Protein AF-A0A9P5SWB8-F1 (afdb_monomer_lite)

Structure (mmCIF, N/CA/C/O backbone):
data_AF-A0A9P5SWB8-F1
#
_entry.id   AF-A0A9P5SWB8-F1
#
loop_
_atom_site.group_PDB
_atom_site.id
_atom_site.type_symbol
_atom_site.label_atom_id
_atom_site.label_alt_id
_atom_site.label_comp_id
_atom_site.label_asym_id
_atom_site.label_entity_id
_atom_site.label_seq_id
_atom_site.pdbx_PDB_ins_code
_atom_site.Cartn_x
_atom_site.Cartn_y
_atom_site.Cartn_z
_atom_site.occupancy
_atom_site.B_iso_or_equiv
_atom_site.auth_seq_id
_atom_site.auth_comp_id
_atom_site.auth_asym_id
_atom_site.auth_atom_id
_atom_site.pdbx_PDB_model_num
ATOM 1 N N . MET A 1 1 ? -9.440 1.885 25.516 1.00 50.56 1 MET A N 1
ATOM 2 C CA . MET A 1 1 ? -10.413 1.951 24.401 1.00 50.56 1 MET A CA 1
ATOM 3 C C . MET A 1 1 ? -10.564 0.610 23.685 1.00 50.56 1 MET A C 1
ATOM 5 O O . MET A 1 1 ? -11.692 0.167 23.550 1.00 50.56 1 MET A O 1
ATOM 9 N N . PHE A 1 2 ? -9.474 -0.097 23.354 1.00 47.31 2 PHE A N 1
ATOM 10 C CA . PHE A 1 2 ? -9.516 -1.414 22.688 1.00 47.31 2 PHE A CA 1
ATOM 11 C C . PHE A 1 2 ? -10.270 -2.541 23.435 1.00 47.31 2 PHE A C 1
ATOM 13 O O . PHE A 1 2 ? -10.909 -3.360 22.788 1.00 47.31 2 PHE A O 1
ATOM 20 N N . ALA A 1 3 ? -10.266 -2.578 24.776 1.00 5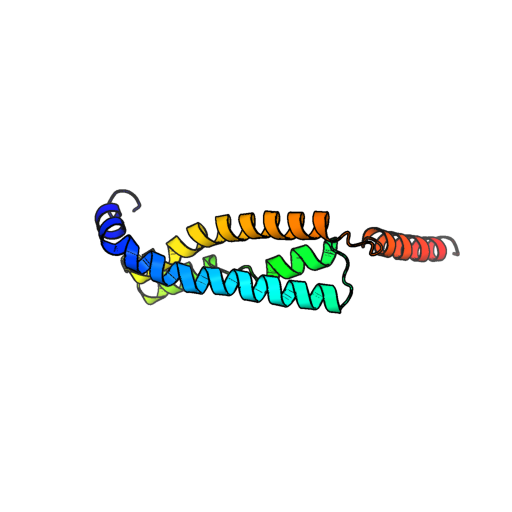5.22 3 ALA A N 1
ATOM 21 C CA . ALA A 1 3 ? -10.909 -3.663 25.541 1.00 55.22 3 ALA A CA 1
ATOM 22 C C . ALA A 1 3 ? -12.407 -3.449 25.866 1.00 55.22 3 ALA A C 1
ATOM 24 O O . ALA A 1 3 ? -13.113 -4.411 26.137 1.00 55.22 3 ALA A O 1
ATOM 25 N N . LEU A 1 4 ? -12.905 -2.205 25.842 1.00 53.75 4 LEU A N 1
ATOM 26 C CA . LEU A 1 4 ? -14.266 -1.855 26.295 1.00 53.75 4 LEU A CA 1
ATOM 27 C C . LEU A 1 4 ? -15.285 -1.693 25.151 1.00 53.75 4 LEU A C 1
ATOM 29 O O . LEU A 1 4 ? -16.463 -1.493 25.421 1.00 53.75 4 LEU A O 1
ATOM 33 N N . GLN A 1 5 ? -14.849 -1.773 23.888 1.00 50.81 5 GLN A N 1
ATOM 34 C CA . GLN A 1 5 ? -15.710 -1.592 22.706 1.00 50.81 5 GLN A CA 1
ATOM 35 C C . GLN A 1 5 ? -15.645 -2.759 21.706 1.00 50.81 5 GLN A C 1
ATOM 37 O O . GLN A 1 5 ? -16.379 -2.754 20.726 1.00 50.81 5 GLN A O 1
ATOM 42 N N . GLY A 1 6 ? -14.837 -3.798 21.965 1.00 53.47 6 GLY A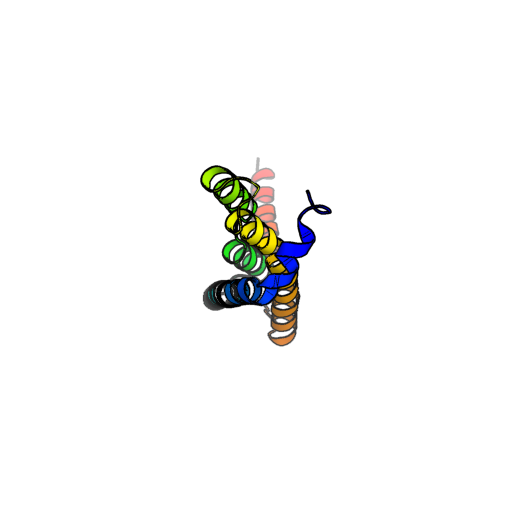 N 1
ATOM 43 C CA . GLY A 1 6 ? -14.657 -4.938 21.054 1.00 53.47 6 GLY A CA 1
ATOM 44 C C . GLY A 1 6 ? -15.935 -5.726 20.732 1.00 53.47 6 GLY A C 1
ATOM 45 O O . GLY A 1 6 ? -16.013 -6.339 19.675 1.00 53.47 6 GLY A O 1
ATOM 46 N N . HIS A 1 7 ? -16.957 -5.674 21.593 1.00 52.19 7 HIS A N 1
ATOM 47 C CA . HIS A 1 7 ? -18.195 -6.437 21.401 1.00 52.19 7 HIS A CA 1
ATOM 48 C C . HIS A 1 7 ? -19.128 -5.847 20.322 1.00 52.19 7 HIS A C 1
ATOM 50 O O . HIS A 1 7 ? -19.870 -6.599 19.700 1.00 52.19 7 HIS A O 1
ATOM 56 N N . GLU A 1 8 ? -19.062 -4.537 20.030 1.00 52.19 8 GLU A N 1
ATOM 57 C CA . GLU A 1 8 ? -19.824 -3.948 18.909 1.00 52.19 8 GLU A CA 1
ATOM 58 C C . GLU A 1 8 ? -19.082 -4.037 17.565 1.00 52.19 8 GLU A C 1
ATOM 60 O O . GLU A 1 8 ? -19.724 -4.132 16.523 1.00 52.19 8 GLU A O 1
ATOM 65 N N . ILE A 1 9 ? -17.743 -4.092 17.574 1.00 50.94 9 ILE A N 1
ATOM 66 C CA . ILE A 1 9 ? -16.909 -4.242 16.362 1.00 50.94 9 ILE A CA 1
ATOM 67 C C . ILE A 1 9 ? -17.155 -5.601 15.688 1.00 50.94 9 ILE A C 1
ATOM 69 O O . ILE A 1 9 ? -17.154 -5.716 14.464 1.00 50.94 9 ILE A O 1
ATOM 73 N N . VAL A 1 10 ? -17.378 -6.642 16.494 1.00 52.25 10 VAL A N 1
ATOM 74 C CA . VAL A 1 10 ? -17.536 -8.023 16.013 1.00 52.25 10 VAL A CA 1
ATOM 75 C C . VAL A 1 10 ? -18.919 -8.272 15.396 1.00 52.25 10 VAL A C 1
ATOM 77 O O . VAL A 1 10 ? -19.032 -9.099 14.495 1.00 52.25 10 VAL A O 1
ATOM 80 N N . ASN A 1 11 ? -19.95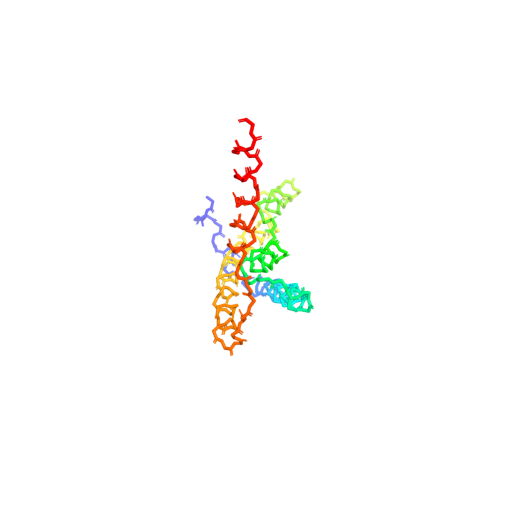5 -7.532 15.803 1.00 52.34 11 ASN A N 1
ATOM 81 C CA . ASN A 1 11 ? -21.326 -7.766 15.334 1.00 52.34 11 ASN A CA 1
ATOM 82 C C . ASN A 1 11 ? -21.608 -7.262 13.905 1.00 52.34 11 ASN A C 1
ATOM 84 O O . ASN A 1 11 ? -22.615 -7.661 13.328 1.00 52.34 11 ASN A O 1
ATOM 88 N N . ASP A 1 12 ? -20.733 -6.440 13.312 1.00 57.00 12 ASP A N 1
ATOM 89 C CA . ASP A 1 12 ? -20.962 -5.824 11.991 1.00 57.00 12 ASP A CA 1
ATOM 90 C C . ASP A 1 12 ? -19.727 -5.893 11.062 1.00 57.00 12 ASP A C 1
ATOM 92 O O . ASP A 1 12 ? -19.510 -5.049 10.189 1.00 57.00 12 ASP A O 1
ATOM 96 N N . ILE A 1 13 ? -18.904 -6.941 11.212 1.00 57.28 13 ILE A N 1
ATOM 97 C CA . ILE A 1 13 ? -17.717 -7.194 10.368 1.00 57.28 13 ILE A CA 1
ATOM 98 C C . ILE A 1 13 ? -18.064 -7.270 8.870 1.00 57.28 13 ILE A C 1
ATOM 100 O O . ILE A 1 13 ? -17.242 -6.942 8.013 1.00 57.28 13 ILE A O 1
ATOM 104 N N . GLY A 1 14 ? -19.305 -7.649 8.546 1.00 60.19 14 GLY A N 1
ATOM 105 C CA . GLY A 1 14 ? -19.812 -7.693 7.176 1.00 60.19 14 GLY A CA 1
ATOM 106 C C . GLY A 1 14 ? -19.877 -6.317 6.506 1.00 60.19 14 GLY A C 1
ATOM 107 O O . GLY A 1 14 ? -19.543 -6.202 5.326 1.00 60.19 14 GLY A O 1
ATOM 108 N N . ASN A 1 15 ? -20.234 -5.261 7.245 1.00 60.38 15 ASN A N 1
ATOM 109 C CA . ASN A 1 15 ? -20.268 -3.900 6.703 1.00 60.38 15 ASN A CA 1
ATOM 110 C C . ASN A 1 15 ? -18.861 -3.346 6.468 1.00 60.38 15 ASN A C 1
ATOM 112 O O . ASN A 1 15 ? -18.618 -2.707 5.448 1.00 60.38 15 ASN A O 1
ATOM 116 N N . VAL A 1 16 ? -17.923 -3.670 7.357 1.00 65.00 16 VAL A N 1
ATOM 117 C CA . VAL A 1 16 ? -16.502 -3.326 7.211 1.00 65.00 16 VAL A CA 1
ATOM 118 C C . VAL A 1 16 ? -15.887 -4.004 5.983 1.00 65.00 16 VAL A C 1
ATOM 120 O O . VAL A 1 16 ? -15.176 -3.367 5.206 1.00 65.00 16 VAL A O 1
ATOM 123 N N . LEU A 1 17 ? -16.188 -5.288 5.759 1.00 67.94 17 LEU A N 1
ATOM 124 C CA . LEU A 1 17 ? -15.735 -5.990 4.556 1.00 67.94 17 LEU A CA 1
ATOM 125 C C . LEU A 1 17 ? -16.301 -5.350 3.282 1.00 67.94 17 LEU A C 1
ATOM 127 O O . LEU A 1 17 ? -15.617 -5.274 2.263 1.00 67.94 17 LEU A O 1
ATOM 131 N N . ARG A 1 18 ? -17.542 -4.858 3.335 1.00 76.06 18 ARG A N 1
ATOM 132 C CA . ARG A 1 18 ? -18.193 -4.207 2.194 1.00 76.06 18 ARG A CA 1
ATOM 133 C C . ARG A 1 18 ? -17.522 -2.887 1.805 1.00 76.06 18 ARG A C 1
ATOM 135 O O . ARG A 1 18 ? -17.508 -2.572 0.618 1.00 76.06 18 ARG A O 1
ATOM 142 N N . THR A 1 19 ? -16.936 -2.152 2.751 1.00 70.75 19 THR A N 1
ATOM 143 C CA . THR A 1 19 ? -16.077 -0.981 2.483 1.00 70.75 19 THR A CA 1
ATOM 144 C C . THR A 1 19 ? -14.649 -1.361 2.089 1.00 70.75 19 THR A C 1
ATOM 146 O O . THR A 1 19 ? -14.014 -0.623 1.338 1.00 70.75 19 THR A O 1
ATOM 149 N N . ALA A 1 20 ? -14.149 -2.523 2.517 1.00 76.38 20 ALA A N 1
ATOM 150 C CA . ALA A 1 20 ? -12.831 -3.024 2.123 1.00 76.38 20 ALA A CA 1
ATOM 151 C C . ALA A 1 20 ? -12.747 -3.364 0.626 1.00 76.38 20 ALA A C 1
ATOM 153 O O . ALA A 1 20 ? -11.745 -3.072 -0.021 1.00 76.38 20 ALA A O 1
ATOM 154 N N . VAL A 1 21 ? -13.803 -3.951 0.056 1.00 83.56 21 VAL A N 1
ATOM 155 C CA . VAL A 1 21 ? -13.850 -4.341 -1.366 1.00 83.56 21 VAL A CA 1
ATOM 156 C C . VAL A 1 21 ? -13.559 -3.172 -2.324 1.00 83.56 21 VAL A C 1
ATOM 158 O O . VAL A 1 21 ? -12.638 -3.303 -3.133 1.00 83.56 21 VAL A O 1
ATOM 161 N N . PRO A 1 22 ? -14.269 -2.026 -2.267 1.00 85.12 22 PRO A N 1
ATOM 162 C CA . PRO A 1 22 ? -13.977 -0.901 -3.153 1.00 85.12 22 PRO A CA 1
ATOM 163 C C . PRO A 1 22 ? -12.579 -0.317 -2.920 1.00 85.12 22 PRO A C 1
ATOM 165 O O . PRO A 1 22 ? -11.935 0.093 -3.882 1.00 85.12 22 PRO A O 1
ATOM 168 N N . LEU A 1 23 ? -12.074 -0.344 -1.682 1.00 84.12 23 LEU A N 1
ATOM 169 C CA . LEU A 1 23 ? -10.717 0.098 -1.360 1.00 84.12 23 LEU A CA 1
ATOM 170 C C . LEU A 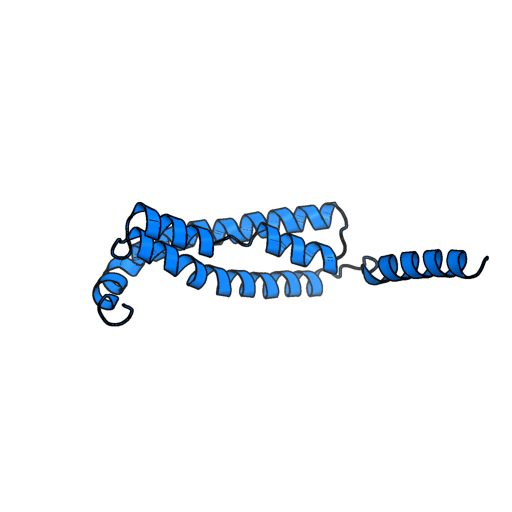1 23 ? -9.656 -0.790 -2.036 1.00 84.12 23 LEU A C 1
ATOM 172 O O . LEU A 1 23 ? -8.722 -0.289 -2.654 1.00 84.12 23 LEU A O 1
ATOM 176 N N . ILE A 1 24 ? -9.821 -2.112 -1.970 1.00 86.06 24 ILE A N 1
ATOM 177 C CA . ILE A 1 24 ? -8.929 -3.088 -2.615 1.00 86.06 24 ILE A CA 1
ATOM 178 C C . ILE A 1 24 ? -8.922 -2.893 -4.133 1.00 86.06 24 ILE A C 1
ATOM 180 O O . ILE A 1 24 ? -7.858 -2.865 -4.751 1.00 86.06 24 ILE A O 1
ATOM 184 N N . ILE A 1 25 ? -10.104 -2.725 -4.734 1.00 89.69 25 ILE A N 1
ATOM 185 C CA . ILE A 1 25 ? -10.232 -2.461 -6.171 1.00 89.69 25 ILE A CA 1
ATOM 186 C C . 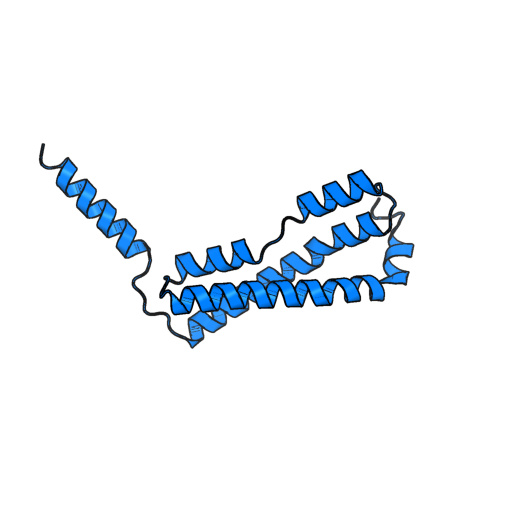ILE A 1 25 ? -9.515 -1.159 -6.531 1.00 89.69 25 ILE A C 1
ATOM 188 O O . ILE A 1 25 ? -8.758 -1.139 -7.498 1.00 89.69 25 ILE A O 1
ATOM 192 N N . TYR A 1 26 ? -9.699 -0.101 -5.739 1.00 89.31 26 TYR A N 1
ATOM 193 C CA . TYR A 1 26 ? -9.007 1.172 -5.929 1.00 89.31 26 TYR A CA 1
ATOM 194 C C . TYR A 1 26 ? -7.480 1.000 -5.923 1.00 89.31 26 TYR A C 1
ATOM 196 O O . TYR A 1 26 ? -6.827 1.426 -6.876 1.00 89.31 26 TYR A O 1
ATOM 204 N N . PHE A 1 27 ? -6.919 0.311 -4.920 1.00 88.62 27 PHE A N 1
ATOM 205 C CA . PHE A 1 27 ? -5.476 0.047 -4.843 1.00 88.62 27 PHE A CA 1
ATOM 206 C C . PHE A 1 27 ? -4.956 -0.664 -6.094 1.00 88.62 27 PHE A C 1
ATOM 208 O O . PHE A 1 27 ? -3.947 -0.253 -6.661 1.00 88.62 27 PHE A O 1
ATOM 215 N N . ILE A 1 28 ? -5.656 -1.705 -6.552 1.00 90.69 28 ILE A N 1
ATOM 216 C CA . ILE A 1 28 ? -5.249 -2.476 -7.733 1.00 90.69 28 ILE A CA 1
ATOM 217 C C . ILE A 1 28 ? -5.344 -1.620 -8.999 1.00 90.69 28 ILE A C 1
ATOM 219 O O . ILE A 1 28 ? -4.411 -1.611 -9.797 1.00 90.69 28 ILE A O 1
ATOM 223 N N . VAL A 1 29 ? -6.446 -0.892 -9.188 1.00 93.88 29 VAL A N 1
ATOM 224 C CA . VAL A 1 29 ? -6.682 -0.085 -10.395 1.00 93.88 29 VAL A CA 1
ATOM 225 C C . VAL A 1 29 ? -5.663 1.043 -10.512 1.00 93.88 29 VAL A C 1
ATOM 227 O O . VAL A 1 29 ? -5.072 1.205 -11.578 1.00 93.88 29 VAL A O 1
ATOM 230 N N . ILE A 1 30 ? -5.420 1.792 -9.434 1.00 93.19 30 ILE A N 1
ATOM 231 C CA . ILE A 1 30 ? -4.446 2.889 -9.448 1.00 93.19 30 ILE A CA 1
ATOM 232 C C . ILE A 1 30 ? -3.033 2.349 -9.642 1.00 93.19 30 ILE A C 1
ATOM 234 O O . ILE A 1 30 ? -2.305 2.841 -10.502 1.00 93.19 30 ILE A O 1
ATOM 238 N N . PHE A 1 31 ? -2.657 1.300 -8.908 1.00 93.00 31 PHE A N 1
ATOM 239 C CA . PHE A 1 31 ? -1.321 0.726 -9.020 1.00 93.00 31 PHE A CA 1
ATOM 240 C C . PHE A 1 31 ? -1.050 0.172 -10.416 1.00 93.00 31 PHE A C 1
ATOM 242 O O . PHE A 1 31 ? -0.022 0.481 -11.006 1.00 93.00 31 PHE A O 1
ATOM 249 N N . VAL A 1 32 ? -1.974 -0.617 -10.971 1.00 91.00 32 VAL A N 1
ATOM 250 C CA . VAL A 1 32 ? -1.826 -1.168 -12.323 1.00 91.00 32 VAL A CA 1
ATOM 251 C C . VAL A 1 32 ? -1.886 -0.055 -13.368 1.00 91.00 32 VAL A C 1
ATOM 253 O O . VAL A 1 32 ? -1.115 -0.097 -14.319 1.00 91.00 32 VAL A O 1
ATOM 256 N N . GLY A 1 33 ? -2.737 0.957 -13.192 1.00 93.19 33 GLY A N 1
ATOM 257 C CA . GLY A 1 33 ? -2.827 2.100 -14.103 1.00 93.19 33 GLY A CA 1
ATOM 258 C C . GLY A 1 33 ? -1.517 2.881 -14.193 1.00 93.19 33 GLY A C 1
ATOM 259 O O . GLY A 1 33 ? -1.011 3.111 -15.292 1.00 93.19 33 GLY A O 1
ATOM 260 N N . VAL A 1 34 ? -0.928 3.226 -13.045 1.00 92.12 34 VAL A N 1
ATOM 261 C CA . VAL A 1 34 ? 0.374 3.909 -12.987 1.00 92.12 34 VAL A CA 1
ATOM 262 C C . VAL A 1 34 ? 1.491 2.991 -13.463 1.00 92.12 34 VAL A C 1
ATOM 264 O O . VAL A 1 34 ? 2.342 3.435 -14.227 1.00 92.12 34 VAL A O 1
ATOM 267 N N . LEU A 1 35 ? 1.457 1.703 -13.110 1.00 89.44 35 LEU A N 1
ATOM 268 C CA . LEU A 1 35 ? 2.439 0.735 -13.588 1.00 89.44 35 LEU A CA 1
ATOM 269 C C . LEU A 1 35 ? 2.434 0.674 -15.113 1.00 89.44 35 LEU A C 1
ATOM 271 O O . LEU A 1 35 ? 3.485 0.884 -15.707 1.00 89.44 35 LEU A O 1
ATOM 275 N N . VAL A 1 36 ? 1.268 0.466 -15.739 1.00 89.56 36 VAL A N 1
ATOM 276 C CA . VAL A 1 36 ? 1.077 0.451 -17.202 1.00 89.56 36 VAL A CA 1
ATOM 277 C C . VAL A 1 36 ? 1.583 1.745 -17.833 1.00 89.56 36 VAL A C 1
ATOM 279 O O . VAL A 1 36 ? 2.283 1.691 -18.845 1.00 89.56 36 VAL A O 1
ATOM 282 N N . TRP A 1 37 ? 1.291 2.893 -17.220 1.00 91.25 37 TRP A N 1
ATOM 283 C CA . TRP A 1 37 ? 1.797 4.184 -17.677 1.00 91.25 37 TRP A CA 1
ATOM 284 C C . TRP A 1 37 ? 3.330 4.255 -17.630 1.00 91.25 37 TRP A C 1
ATOM 286 O O . TRP A 1 37 ? 3.960 4.646 -18.611 1.00 91.25 37 TRP A O 1
ATOM 296 N N . CYS A 1 38 ? 3.949 3.810 -16.536 1.00 88.31 38 CYS A N 1
ATOM 297 C CA . CYS A 1 38 ? 5.402 3.737 -16.400 1.00 88.31 38 CYS A CA 1
ATOM 298 C C . CYS A 1 38 ? 6.038 2.760 -17.403 1.00 88.31 38 CYS A C 1
ATOM 300 O O . CYS A 1 38 ? 7.107 3.069 -17.935 1.00 88.31 38 CYS A O 1
ATOM 302 N N . ILE A 1 39 ? 5.388 1.624 -17.713 1.00 83.69 39 ILE A N 1
ATOM 303 C CA . ILE A 1 39 ? 5.848 0.706 -18.775 1.00 83.69 39 ILE A CA 1
ATOM 304 C C . ILE A 1 39 ? 5.808 1.413 -20.129 1.00 83.69 39 ILE A C 1
ATOM 306 O O . ILE A 1 39 ? 6.790 1.386 -20.870 1.00 83.69 39 ILE A O 1
ATOM 310 N N . ALA A 1 40 ? 4.684 2.061 -20.449 1.00 86.38 40 ALA A N 1
ATOM 311 C CA . ALA A 1 40 ? 4.493 2.761 -21.715 1.00 86.38 40 ALA A CA 1
ATOM 312 C C . ALA A 1 40 ? 5.510 3.899 -21.894 1.00 86.38 40 ALA A C 1
ATOM 314 O O . ALA A 1 40 ? 6.042 4.090 -22.987 1.00 86.38 40 ALA A O 1
ATOM 315 N N . ALA A 1 41 ? 5.835 4.598 -20.806 1.00 86.62 41 ALA A N 1
ATOM 316 C CA . ALA A 1 41 ? 6.848 5.646 -20.758 1.00 86.62 41 ALA A CA 1
ATOM 317 C C . ALA A 1 41 ? 8.297 5.122 -20.676 1.00 86.62 41 ALA A C 1
ATOM 319 O O . ALA A 1 41 ? 9.222 5.931 -20.664 1.00 86.62 41 ALA A O 1
ATOM 320 N N . LYS A 1 42 ? 8.518 3.797 -20.632 1.00 83.19 42 LYS A N 1
ATOM 321 C CA . LYS A 1 42 ? 9.844 3.158 -20.499 1.00 83.19 42 LYS A CA 1
ATOM 322 C C . LYS A 1 42 ? 10.652 3.695 -19.309 1.00 83.19 42 LYS A C 1
ATOM 324 O O . LYS A 1 42 ? 11.854 3.922 -19.417 1.00 83.19 42 LYS A O 1
ATOM 329 N N . ILE A 1 43 ? 9.991 3.899 -18.173 1.00 82.12 43 ILE A N 1
ATOM 330 C CA . ILE A 1 43 ? 10.649 4.312 -16.929 1.00 82.12 43 ILE A CA 1
ATOM 331 C C . ILE A 1 43 ? 11.339 3.081 -16.307 1.00 82.12 43 ILE A C 1
ATOM 333 O O . ILE A 1 43 ? 10.733 2.001 -16.288 1.00 82.12 43 ILE A O 1
ATOM 337 N N . PRO A 1 44 ? 12.587 3.200 -15.808 1.00 82.12 44 PRO A N 1
ATOM 338 C CA . PRO A 1 44 ? 13.277 2.098 -15.141 1.00 82.12 44 PRO A CA 1
ATOM 339 C C . PRO A 1 44 ? 12.535 1.658 -13.875 1.00 82.12 44 PRO A C 1
ATOM 341 O O . PRO A 1 44 ? 11.877 2.456 -13.202 1.00 82.12 44 PRO A O 1
ATOM 344 N N . TYR A 1 45 ? 12.660 0.374 -13.539 1.00 82.06 45 TYR A N 1
ATOM 345 C CA . TYR A 1 45 ? 11.940 -0.254 -12.427 1.00 82.06 45 TYR A CA 1
ATOM 346 C C . TYR A 1 45 ? 12.165 0.461 -11.086 1.00 82.06 45 TYR A C 1
ATOM 348 O O . TYR A 1 45 ? 11.217 0.625 -10.313 1.00 82.06 45 TYR A O 1
ATOM 356 N N . ASP A 1 46 ? 13.388 0.932 -10.838 1.00 83.12 46 ASP A N 1
ATOM 357 C CA . ASP A 1 46 ? 13.785 1.574 -9.578 1.00 83.12 46 ASP A CA 1
ATOM 358 C C . ASP A 1 46 ? 13.047 2.901 -9.345 1.00 83.12 46 ASP A C 1
ATOM 360 O O . ASP A 1 46 ? 12.804 3.283 -8.204 1.00 83.12 46 ASP A O 1
ATOM 364 N N . ILE A 1 47 ? 12.629 3.570 -10.427 1.00 84.50 47 ILE A N 1
ATOM 365 C CA . ILE A 1 47 ? 11.840 4.806 -10.379 1.00 84.50 47 ILE A CA 1
ATOM 366 C C . ILE A 1 47 ? 10.343 4.488 -10.477 1.00 84.50 47 ILE A C 1
ATOM 368 O O . ILE A 1 47 ? 9.535 5.061 -9.751 1.00 84.50 47 ILE A O 1
ATOM 372 N N . ALA A 1 48 ? 9.948 3.547 -11.337 1.00 88.31 48 ALA A N 1
ATOM 373 C CA . ALA A 1 48 ? 8.544 3.194 -11.544 1.00 88.31 48 ALA A CA 1
ATOM 374 C C . ALA A 1 48 ? 7.894 2.593 -10.284 1.00 88.31 48 ALA A C 1
ATOM 376 O O . ALA A 1 48 ? 6.762 2.935 -9.944 1.00 88.31 48 ALA A O 1
ATOM 377 N N . THR A 1 49 ? 8.614 1.731 -9.563 1.00 88.94 49 THR A N 1
ATOM 378 C CA . THR A 1 49 ? 8.119 1.042 -8.361 1.00 88.94 49 THR A CA 1
ATOM 379 C C . THR A 1 49 ? 7.668 2.010 -7.259 1.00 88.94 49 THR A C 1
ATOM 381 O O . THR A 1 49 ? 6.494 1.958 -6.881 1.00 88.94 49 THR A O 1
ATOM 384 N N . PRO A 1 50 ? 8.520 2.926 -6.750 1.00 90.44 50 PRO A N 1
ATOM 385 C CA . PRO A 1 50 ? 8.104 3.884 -5.725 1.00 90.44 50 PRO A CA 1
ATOM 386 C C . PRO A 1 50 ? 7.014 4.844 -6.215 1.00 90.44 50 PRO A C 1
ATOM 388 O O . PRO A 1 50 ? 6.171 5.244 -5.414 1.00 90.44 50 PRO A O 1
ATOM 391 N N . GLN A 1 51 ? 6.962 5.169 -7.513 1.00 90.88 51 GLN A N 1
ATOM 392 C CA . GLN A 1 51 ? 5.879 5.984 -8.080 1.00 90.88 51 GLN A CA 1
ATOM 393 C C . GLN A 1 51 ? 4.527 5.262 -8.026 1.00 90.88 51 GLN A C 1
ATOM 395 O O . GLN A 1 51 ? 3.538 5.844 -7.582 1.00 90.88 51 GLN A O 1
ATOM 400 N N . CYS A 1 52 ? 4.487 3.975 -8.382 1.00 91.06 52 CYS A N 1
ATOM 401 C CA . CYS A 1 52 ? 3.271 3.165 -8.280 1.00 91.06 52 CYS A CA 1
ATOM 402 C C . CYS A 1 52 ? 2.778 3.068 -6.828 1.00 91.06 52 CYS A C 1
ATOM 404 O O . CYS A 1 52 ? 1.581 3.196 -6.575 1.00 91.06 52 CYS A O 1
ATOM 406 N N . PHE A 1 53 ? 3.690 2.888 -5.866 1.00 90.81 53 PHE A N 1
ATOM 407 C CA . PHE A 1 53 ? 3.339 2.850 -4.443 1.00 90.81 53 PHE A CA 1
ATOM 408 C C . PHE A 1 53 ? 2.872 4.197 -3.902 1.00 90.81 53 PHE A C 1
ATOM 410 O O . PHE A 1 53 ? 1.914 4.235 -3.136 1.00 90.81 53 PHE A O 1
ATOM 417 N N . THR A 1 54 ? 3.503 5.290 -4.327 1.00 91.12 54 THR A N 1
ATOM 418 C CA . THR A 1 54 ? 3.107 6.645 -3.923 1.00 91.12 54 THR A CA 1
ATOM 419 C C . THR A 1 54 ? 1.706 6.975 -4.424 1.00 91.12 54 THR A C 1
ATOM 421 O O . THR A 1 54 ? 0.897 7.498 -3.670 1.00 91.12 54 THR A O 1
ATOM 424 N N . ALA A 1 55 ? 1.398 6.635 -5.677 1.00 89.50 55 ALA A N 1
ATOM 425 C CA . ALA A 1 55 ? 0.078 6.882 -6.242 1.00 89.50 55 ALA A CA 1
ATOM 426 C C . ALA A 1 55 ? -1.013 6.001 -5.615 1.00 89.50 55 ALA A C 1
ATOM 428 O O . ALA A 1 55 ? -2.152 6.437 -5.471 1.00 89.50 55 ALA A O 1
ATOM 429 N N . ALA A 1 56 ? -0.678 4.757 -5.266 1.00 88.25 56 ALA A N 1
ATOM 430 C CA . ALA A 1 56 ? -1.636 3.825 -4.686 1.00 88.25 56 ALA A CA 1
ATOM 431 C C . ALA A 1 56 ? -1.886 4.080 -3.189 1.00 88.25 56 ALA A C 1
ATOM 433 O O . ALA A 1 56 ? -3.004 3.858 -2.733 1.00 88.25 56 ALA A O 1
ATOM 434 N N . SER A 1 57 ? -0.876 4.521 -2.431 1.00 84.56 57 SER A N 1
ATOM 435 C CA . SER A 1 57 ? -0.988 4.754 -0.987 1.00 84.56 57 SER A CA 1
ATOM 436 C C . SER A 1 57 ? -1.898 5.939 -0.668 1.00 84.56 57 SER A C 1
ATOM 438 O O . SER A 1 57 ? -1.856 6.980 -1.321 1.00 84.56 57 SER A O 1
ATOM 440 N N . ASN A 1 58 ? -2.730 5.775 0.360 1.00 86.06 58 ASN A N 1
ATOM 441 C CA . ASN A 1 58 ? -3.659 6.802 0.812 1.00 86.06 58 ASN A CA 1
ATOM 442 C C . ASN A 1 58 ? -3.244 7.319 2.192 1.00 86.06 58 ASN A C 1
ATOM 444 O O . ASN A 1 58 ? -2.698 6.590 3.015 1.00 86.06 58 ASN A O 1
ATOM 448 N N . ASN A 1 59 ? -3.560 8.579 2.495 1.00 86.56 59 ASN A N 1
ATOM 449 C CA . ASN A 1 59 ? -3.253 9.146 3.807 1.00 86.56 59 ASN A CA 1
ATOM 450 C C . ASN A 1 59 ? -4.353 8.815 4.832 1.00 86.56 59 ASN A C 1
ATOM 452 O O . ASN A 1 59 ? -5.255 9.617 5.094 1.00 86.56 59 ASN A O 1
ATOM 456 N N . PHE A 1 60 ? -4.279 7.619 5.417 1.00 85.00 60 PHE A N 1
ATOM 457 C CA . PHE A 1 60 ? -5.223 7.197 6.456 1.00 85.00 60 PHE A CA 1
ATOM 458 C C . PHE A 1 60 ? -5.073 7.960 7.767 1.00 85.00 60 PHE A C 1
ATOM 460 O O . PHE A 1 60 ? -6.047 8.077 8.506 1.00 85.00 60 PHE A O 1
ATOM 467 N N . GLU A 1 61 ? -3.896 8.508 8.056 1.00 85.56 61 GLU A N 1
ATOM 468 C CA . GLU A 1 61 ? -3.675 9.307 9.260 1.00 85.56 61 GLU A CA 1
ATOM 469 C C . GLU A 1 61 ? -4.565 10.558 9.246 1.00 85.56 61 GLU A C 1
ATOM 471 O O . GLU A 1 61 ? -5.283 10.835 10.213 1.00 85.56 61 GLU A O 1
ATOM 476 N N . LEU A 1 62 ? -4.638 11.232 8.092 1.00 88.94 62 LEU A N 1
ATOM 477 C CA . LEU A 1 62 ? -5.582 12.324 7.866 1.00 88.94 62 LEU A CA 1
ATOM 478 C C . LEU A 1 62 ? -7.040 11.841 7.910 1.00 88.94 62 LEU A C 1
ATOM 480 O O . LEU A 1 62 ? -7.882 12.506 8.511 1.00 88.94 62 LEU A O 1
ATOM 484 N N . ALA A 1 63 ? -7.354 10.687 7.313 1.00 85.50 63 ALA A N 1
ATOM 485 C CA . ALA A 1 63 ? -8.717 10.149 7.305 1.00 85.50 63 ALA A CA 1
ATOM 486 C C . ALA A 1 63 ? -9.238 9.849 8.724 1.00 85.50 63 ALA A C 1
ATOM 488 O O . ALA A 1 63 ? -10.379 10.182 9.051 1.00 85.50 63 ALA A O 1
ATOM 489 N N . ILE A 1 64 ? -8.390 9.283 9.587 1.00 85.94 64 ILE A N 1
ATOM 490 C CA . ILE A 1 64 ? -8.700 9.037 10.999 1.00 85.94 64 ILE A CA 1
ATOM 491 C C . ILE A 1 64 ? -8.884 10.367 11.734 1.00 85.94 64 ILE A C 1
ATOM 493 O O . ILE A 1 64 ? -9.863 10.523 12.465 1.00 85.94 64 ILE A O 1
ATOM 497 N N . ALA A 1 65 ? -7.998 11.343 11.512 1.00 90.62 65 ALA A N 1
ATOM 498 C CA . ALA A 1 65 ? -8.101 12.662 12.134 1.00 90.62 65 ALA A CA 1
ATOM 499 C C . ALA A 1 65 ? -9.418 13.371 11.775 1.00 90.62 65 ALA A C 1
ATOM 501 O O . ALA A 1 65 ? -10.098 13.897 12.658 1.00 90.62 65 ALA A O 1
ATOM 502 N N . VAL A 1 66 ? -9.824 13.330 10.502 1.00 89.50 66 VAL A N 1
ATOM 503 C CA . VAL A 1 66 ? -11.088 13.919 10.035 1.00 89.50 66 VAL A CA 1
ATOM 504 C C . VAL A 1 66 ? -12.292 13.171 10.607 1.00 89.50 66 VAL A C 1
ATOM 506 O O . VAL A 1 66 ? -13.219 13.815 11.101 1.00 89.50 66 VAL A O 1
ATOM 509 N N . ALA A 1 67 ? -12.289 11.834 10.599 1.00 86.44 67 ALA A N 1
ATOM 510 C CA . ALA A 1 67 ? -13.395 11.035 11.130 1.00 86.44 67 ALA A CA 1
ATOM 511 C C . ALA A 1 67 ? -13.591 11.257 12.640 1.00 86.44 67 ALA A C 1
ATOM 513 O O . ALA A 1 67 ? -14.713 11.464 13.105 1.00 86.44 67 ALA A O 1
ATOM 514 N N . VAL A 1 68 ? -12.495 11.296 13.401 1.00 86.19 68 VAL A N 1
ATOM 515 C CA . VAL A 1 68 ? -12.520 11.594 14.838 1.00 86.19 68 VAL A CA 1
ATOM 516 C C . VAL A 1 68 ? -12.936 13.042 15.104 1.00 86.19 68 VAL A C 1
ATOM 518 O O . VAL A 1 68 ? -13.718 13.281 16.023 1.00 86.19 68 VAL A O 1
ATOM 521 N N . GLY A 1 69 ? -12.453 14.002 14.311 1.00 89.12 69 GLY A N 1
ATOM 522 C CA . GLY A 1 69 ? -12.755 15.425 14.488 1.00 89.12 69 GLY A CA 1
ATOM 523 C C . GLY A 1 69 ? -14.199 15.808 14.154 1.00 89.12 69 GLY A C 1
ATOM 524 O O . GLY A 1 69 ? -14.741 16.720 14.770 1.00 89.12 69 GLY A O 1
ATOM 525 N N . THR A 1 70 ? -14.835 15.108 13.211 1.00 89.56 70 THR A N 1
ATOM 526 C CA . THR A 1 70 ? -16.202 15.416 12.747 1.00 89.56 70 THR A CA 1
ATOM 527 C C . THR A 1 70 ? -17.283 14.595 13.449 1.00 89.56 70 THR A C 1
ATOM 529 O O . THR A 1 70 ? -18.315 15.151 13.818 1.00 89.56 70 THR A O 1
ATOM 532 N N . TYR A 1 71 ? -17.049 13.297 13.679 1.00 83.56 71 TYR A N 1
ATOM 533 C CA . TYR A 1 71 ? -18.043 12.380 14.257 1.00 83.56 71 TYR A CA 1
ATOM 534 C C . TYR A 1 71 ? -17.752 12.002 15.718 1.00 83.56 71 TYR A C 1
ATOM 536 O O . TYR A 1 71 ? -18.595 11.416 16.398 1.00 83.56 71 TYR A O 1
ATOM 544 N N . GLY A 1 72 ? -16.573 12.351 16.237 1.00 79.75 72 GLY A N 1
ATOM 545 C CA . GLY A 1 72 ? -16.143 12.006 17.589 1.00 79.75 72 GLY A CA 1
ATOM 546 C C . GLY A 1 72 ? -15.614 10.572 17.716 1.00 79.75 72 GLY A C 1
ATOM 547 O O . GLY A 1 72 ? -15.895 9.685 16.910 1.00 79.75 72 GLY A O 1
ATOM 548 N N . VAL A 1 73 ? -14.855 10.323 18.789 1.00 76.38 73 VAL A N 1
ATOM 549 C CA . VAL A 1 73 ? -14.103 9.069 19.030 1.00 76.38 73 VAL A CA 1
ATOM 550 C C . VAL A 1 73 ? -14.956 7.817 19.280 1.00 76.38 73 VAL A C 1
ATOM 552 O O . VAL A 1 73 ? -14.420 6.715 19.293 1.00 76.38 73 VAL A O 1
ATOM 555 N N . ARG A 1 74 ? -16.263 7.964 19.532 1.00 70.81 74 ARG A N 1
ATOM 556 C CA . ARG A 1 74 ? -17.190 6.849 19.831 1.00 70.81 74 ARG A CA 1
ATOM 557 C C . ARG A 1 74 ? -18.128 6.507 18.669 1.00 70.81 74 ARG A C 1
ATOM 559 O O . ARG A 1 74 ? -19.065 5.738 18.858 1.00 70.81 74 ARG A O 1
ATOM 566 N N . SER A 1 75 ? -17.917 7.116 17.508 1.00 74.38 75 SER A N 1
ATOM 567 C CA . SER A 1 75 ? -18.755 6.925 16.327 1.00 74.38 75 SER A CA 1
ATOM 568 C C . SER A 1 75 ? -18.366 5.660 15.552 1.00 74.38 75 SER A C 1
ATOM 570 O O . SER A 1 75 ? -17.216 5.210 15.604 1.00 74.38 75 SER A O 1
ATOM 572 N N . LYS A 1 76 ? -19.325 5.075 14.825 1.00 69.94 76 LYS A N 1
ATOM 573 C CA . LYS A 1 76 ? -19.084 3.888 13.982 1.00 69.94 76 LYS A CA 1
ATOM 574 C C . LYS A 1 76 ? -18.157 4.230 12.810 1.00 69.94 76 LYS A C 1
ATOM 576 O O . LYS A 1 76 ? -17.398 3.390 12.336 1.00 69.94 76 LYS A O 1
ATOM 581 N N . GLU A 1 77 ? -18.189 5.486 12.396 1.00 78.00 77 GLU A N 1
ATOM 582 C CA . GLU A 1 77 ? -17.417 6.099 11.329 1.00 78.00 77 GLU A CA 1
ATOM 583 C C . GLU A 1 77 ? -15.936 6.218 11.715 1.00 78.00 77 GLU A C 1
ATOM 585 O O . GLU A 1 77 ? -15.067 5.796 10.951 1.00 78.00 77 GLU A O 1
ATOM 590 N N . ALA A 1 78 ? -15.637 6.712 12.924 1.00 77.06 78 ALA A N 1
ATOM 591 C CA . ALA A 1 78 ? -14.266 6.778 13.436 1.00 77.06 78 ALA A CA 1
ATOM 592 C C . ALA A 1 78 ? -13.650 5.382 13.599 1.00 77.06 78 ALA A C 1
ATOM 594 O O . ALA A 1 78 ? -12.481 5.176 13.275 1.00 77.06 78 ALA A O 1
ATOM 595 N N . LEU A 1 79 ? -14.446 4.402 14.036 1.00 75.00 79 LEU A N 1
ATOM 596 C CA . LEU A 1 79 ? -14.012 3.012 14.107 1.00 75.00 79 LEU A CA 1
ATOM 597 C C . LEU A 1 79 ? -13.708 2.443 12.710 1.00 75.00 79 LEU A C 1
ATOM 599 O O . LEU A 1 79 ? -12.633 1.880 12.506 1.00 75.00 79 LEU A O 1
ATOM 603 N N . ALA A 1 80 ? -14.603 2.627 11.736 1.00 78.75 80 ALA A N 1
ATOM 604 C CA . ALA A 1 80 ? -14.388 2.171 10.362 1.00 78.75 80 ALA A CA 1
ATOM 605 C C . ALA A 1 80 ? -13.121 2.782 9.731 1.00 78.75 80 ALA A C 1
ATOM 607 O O . ALA A 1 80 ? -12.382 2.078 9.041 1.00 78.75 80 ALA A O 1
ATOM 608 N N . ALA A 1 81 ? -12.821 4.052 10.024 1.00 79.56 81 ALA A N 1
ATOM 609 C CA . ALA A 1 81 ? -11.613 4.728 9.548 1.00 79.56 81 ALA A CA 1
ATOM 610 C C . ALA A 1 81 ? -10.317 4.063 10.052 1.00 79.56 81 ALA A C 1
ATOM 612 O O . ALA A 1 81 ? -9.338 3.981 9.313 1.00 79.56 81 ALA A O 1
ATOM 613 N N . THR A 1 82 ? -10.315 3.521 11.276 1.00 79.56 82 THR A N 1
ATOM 614 C CA . THR A 1 82 ? -9.144 2.815 11.838 1.00 79.56 82 THR A CA 1
ATOM 615 C C . THR A 1 82 ? -8.912 1.424 11.253 1.00 79.56 82 THR A C 1
ATOM 617 O O . THR A 1 82 ? -7.814 0.884 11.373 1.00 79.56 82 THR A O 1
ATOM 620 N N . ILE A 1 83 ? -9.912 0.846 10.584 1.00 80.12 83 ILE A N 1
ATOM 621 C CA . ILE A 1 83 ? -9.778 -0.447 9.901 1.00 80.12 83 ILE A CA 1
ATOM 622 C C . ILE A 1 83 ? -9.086 -0.283 8.536 1.00 80.12 83 ILE A C 1
ATOM 624 O O . ILE A 1 83 ? -8.494 -1.231 8.024 1.00 80.12 83 ILE A O 1
ATOM 628 N N . GLY A 1 84 ? -9.082 0.930 7.974 1.00 81.06 84 GLY A N 1
ATOM 629 C CA . GLY A 1 84 ? -8.398 1.261 6.721 1.00 81.06 84 GLY A CA 1
ATOM 630 C C . GLY A 1 84 ? -6.925 0.821 6.681 1.00 81.06 84 GLY A C 1
ATOM 631 O O . GLY A 1 84 ? -6.579 0.010 5.820 1.00 81.06 84 GLY A O 1
ATOM 632 N N . PRO A 1 85 ? -6.079 1.235 7.646 1.00 84.12 85 PRO A N 1
ATOM 633 C CA . PRO A 1 85 ? -4.685 0.788 7.738 1.00 84.12 85 PRO A CA 1
ATOM 634 C C . PRO A 1 85 ? -4.509 -0.730 7.880 1.00 84.12 85 PRO A C 1
ATOM 636 O O . PRO A 1 85 ? -3.556 -1.293 7.343 1.00 84.12 85 PRO A O 1
ATOM 639 N N . LEU A 1 86 ? -5.436 -1.416 8.566 1.00 85.00 86 LEU A N 1
ATOM 640 C CA . LEU A 1 86 ? -5.400 -2.879 8.709 1.00 85.00 86 LEU A CA 1
ATOM 641 C C . LEU A 1 86 ? -5.529 -3.596 7.358 1.00 85.00 86 LEU A C 1
ATOM 643 O O . LEU A 1 86 ? -5.035 -4.712 7.224 1.00 85.00 86 LEU A O 1
ATOM 647 N N . ILE A 1 87 ? -6.182 -2.971 6.375 1.00 84.25 87 ILE A N 1
ATOM 648 C CA . ILE A 1 87 ? -6.336 -3.497 5.012 1.00 84.25 87 ILE A CA 1
ATOM 649 C C . ILE A 1 87 ? -5.250 -2.946 4.082 1.00 84.25 87 ILE A C 1
ATOM 651 O O . ILE A 1 87 ? -4.741 -3.683 3.239 1.00 84.25 87 ILE A O 1
ATOM 655 N N . GLU A 1 88 ? -4.874 -1.674 4.227 1.00 85.44 88 GLU A N 1
ATOM 656 C CA . GLU A 1 88 ? -3.856 -1.040 3.383 1.00 85.44 88 GLU A CA 1
ATOM 657 C C . GLU A 1 88 ? -2.504 -1.741 3.506 1.00 85.44 88 GLU A C 1
ATOM 659 O O . GLU A 1 88 ? -1.929 -2.135 2.493 1.00 85.44 88 GLU A O 1
ATOM 664 N N . VAL A 1 89 ? -2.006 -1.939 4.730 1.00 88.94 89 VAL A N 1
ATOM 665 C CA . VAL A 1 89 ? -0.676 -2.522 4.960 1.00 88.94 89 VAL A CA 1
ATOM 666 C C . VAL A 1 89 ? -0.511 -3.891 4.277 1.00 88.94 89 VAL A C 1
ATOM 668 O O . VAL A 1 89 ? 0.457 -4.062 3.528 1.00 88.94 89 VAL A O 1
ATOM 671 N N . PRO A 1 90 ? -1.424 -4.872 4.449 1.00 88.44 90 PRO A N 1
ATOM 672 C CA . PRO A 1 90 ? -1.306 -6.146 3.745 1.00 88.44 90 PRO A CA 1
ATOM 673 C C . PRO A 1 90 ? -1.521 -6.019 2.231 1.00 88.44 90 PRO A C 1
ATOM 675 O O . PRO A 1 90 ? -0.875 -6.748 1.478 1.00 88.44 90 PRO A O 1
ATOM 678 N N . MET A 1 91 ? -2.369 -5.098 1.760 1.00 90.69 91 MET A N 1
ATOM 679 C CA . MET A 1 91 ? -2.564 -4.881 0.320 1.00 90.69 91 MET A CA 1
ATOM 680 C C . MET A 1 91 ? -1.319 -4.325 -0.364 1.00 90.69 91 MET A C 1
ATOM 682 O O . MET A 1 91 ? -0.936 -4.821 -1.424 1.00 90.69 91 MET A O 1
ATOM 686 N N . LEU A 1 92 ? -0.654 -3.341 0.242 1.00 90.50 92 LEU A N 1
ATOM 687 C CA . LEU A 1 92 ? 0.595 -2.799 -0.288 1.00 90.50 92 LEU A CA 1
ATOM 688 C C . LEU A 1 92 ? 1.683 -3.876 -0.311 1.00 90.50 92 LEU A C 1
ATOM 690 O O . LEU A 1 92 ? 2.378 -4.017 -1.316 1.00 90.50 92 LEU A O 1
ATOM 694 N N . LEU A 1 93 ? 1.773 -4.705 0.735 1.00 92.50 93 LEU A N 1
ATOM 695 C CA . LEU A 1 93 ? 2.690 -5.848 0.766 1.00 92.50 93 LEU A CA 1
ATOM 696 C C . LEU A 1 93 ? 2.411 -6.837 -0.382 1.00 92.50 93 LEU A C 1
ATOM 698 O O . LEU A 1 93 ? 3.338 -7.264 -1.070 1.00 92.50 93 LEU A O 1
ATOM 702 N N . LEU A 1 94 ? 1.143 -7.184 -0.626 1.00 92.44 94 LEU A N 1
ATOM 703 C CA . LEU A 1 94 ? 0.745 -8.046 -1.745 1.00 92.44 94 LEU A CA 1
ATOM 704 C C . LEU A 1 94 ? 1.144 -7.444 -3.098 1.00 92.44 94 LEU A C 1
ATOM 706 O O . LEU A 1 94 ? 1.642 -8.160 -3.966 1.00 92.44 94 LEU A O 1
ATOM 710 N N . LEU A 1 95 ? 0.992 -6.130 -3.259 1.00 91.00 95 LEU A N 1
ATOM 711 C CA . LEU A 1 95 ? 1.408 -5.402 -4.457 1.00 91.00 95 LEU A CA 1
ATOM 712 C C . LEU A 1 95 ? 2.931 -5.396 -4.649 1.00 91.00 95 LEU A C 1
ATOM 714 O O . LEU A 1 95 ? 3.393 -5.502 -5.784 1.00 91.00 95 LEU A O 1
ATOM 718 N N . VAL A 1 96 ? 3.721 -5.357 -3.568 1.00 91.62 96 VAL A N 1
ATOM 719 C CA . VAL A 1 96 ? 5.187 -5.541 -3.628 1.00 91.62 96 VAL A CA 1
ATOM 720 C C . VAL A 1 96 ? 5.530 -6.919 -4.181 1.00 91.62 96 VAL A C 1
ATOM 722 O O . VAL A 1 96 ? 6.364 -7.042 -5.079 1.00 91.62 96 VAL A O 1
ATOM 725 N N . TYR A 1 97 ? 4.875 -7.970 -3.689 1.00 91.38 97 TYR A N 1
ATOM 726 C CA . TYR A 1 97 ? 5.085 -9.311 -4.234 1.00 91.38 97 TYR A CA 1
ATOM 727 C C . TYR A 1 97 ? 4.632 -9.412 -5.691 1.00 91.38 97 TYR A C 1
ATOM 729 O O . TYR A 1 97 ? 5.330 -10.025 -6.499 1.00 91.38 97 TYR A O 1
ATOM 737 N N . PHE A 1 98 ? 3.518 -8.769 -6.044 1.00 89.94 98 PHE A N 1
ATOM 738 C CA . PHE A 1 98 ? 3.016 -8.725 -7.411 1.00 89.94 98 PHE A CA 1
ATOM 739 C C . PHE A 1 98 ? 4.004 -8.046 -8.363 1.00 89.94 98 PHE A C 1
ATOM 741 O O . PHE A 1 98 ? 4.379 -8.642 -9.370 1.00 89.94 98 PHE A O 1
ATOM 748 N N . ILE A 1 99 ? 4.489 -6.844 -8.044 1.00 88.12 99 ILE A N 1
ATOM 749 C CA . ILE A 1 99 ? 5.414 -6.122 -8.926 1.00 88.12 99 ILE A CA 1
ATOM 750 C C . ILE A 1 99 ? 6.773 -6.824 -9.017 1.00 88.12 99 ILE A C 1
ATOM 752 O O . ILE A 1 99 ? 7.349 -6.902 -10.100 1.00 88.12 99 ILE A O 1
ATOM 756 N N . LYS A 1 100 ? 7.243 -7.440 -7.924 1.00 87.00 100 LYS A N 1
ATOM 757 C CA . LYS A 1 100 ? 8.450 -8.277 -7.930 1.00 87.00 100 LYS A CA 1
ATOM 758 C C . LYS A 1 100 ? 8.279 -9.511 -8.821 1.00 87.00 100 LYS A C 1
ATOM 760 O O . LYS A 1 100 ? 9.200 -9.870 -9.554 1.00 87.00 100 LYS A O 1
ATOM 765 N N . TYR A 1 101 ? 7.106 -10.144 -8.783 1.00 85.81 101 TYR A N 1
ATOM 766 C CA . TYR A 1 101 ? 6.764 -11.260 -9.664 1.00 85.81 101 TYR A CA 1
ATOM 767 C C . TYR A 1 101 ? 6.699 -10.821 -11.133 1.00 85.81 101 TYR A C 1
ATOM 769 O O . TYR A 1 101 ? 7.280 -11.482 -11.994 1.00 85.81 101 TYR A O 1
ATOM 777 N N . VAL A 1 102 ? 6.061 -9.682 -11.419 1.00 83.06 102 VAL A N 1
ATOM 778 C CA . VAL A 1 102 ? 6.004 -9.096 -12.766 1.00 83.06 102 VAL A CA 1
ATOM 779 C C . VAL A 1 102 ? 7.411 -8.785 -13.271 1.00 83.06 102 VAL A C 1
ATOM 781 O O . VAL A 1 102 ? 7.755 -9.220 -14.364 1.00 83.06 102 VAL A O 1
ATOM 784 N N . HIS A 1 103 ? 8.256 -8.138 -12.466 1.00 79.19 103 HIS A N 1
ATOM 785 C CA . HIS A 1 103 ? 9.648 -7.844 -12.810 1.00 79.19 103 HIS A CA 1
ATOM 786 C C . HIS A 1 103 ? 10.443 -9.114 -13.145 1.00 79.19 103 HIS A C 1
ATOM 788 O O . HIS A 1 103 ? 11.081 -9.186 -14.195 1.00 79.19 103 HIS A O 1
ATOM 794 N N . HIS A 1 104 ? 10.354 -10.145 -12.296 1.00 74.81 104 HIS A N 1
ATOM 795 C CA . HIS A 1 104 ? 11.041 -11.417 -12.533 1.00 74.81 104 HIS A CA 1
ATOM 796 C C . HIS A 1 104 ? 10.558 -12.116 -13.813 1.00 74.81 104 HIS A C 1
ATOM 798 O O . HIS A 1 104 ? 11.347 -12.739 -14.518 1.00 74.81 104 HIS A O 1
ATOM 804 N N . ARG A 1 105 ? 9.264 -12.003 -14.133 1.00 75.62 105 ARG A N 1
ATOM 805 C CA . ARG A 1 105 ? 8.651 -12.638 -15.305 1.00 75.62 105 ARG A CA 1
ATOM 806 C C . ARG A 1 105 ? 8.884 -11.861 -16.609 1.00 75.62 105 ARG A C 1
ATOM 808 O O . ARG A 1 105 ? 8.921 -12.503 -17.658 1.00 75.62 105 ARG A O 1
ATOM 815 N N . TRP A 1 106 ? 8.994 -10.530 -16.551 1.00 65.75 106 TRP A N 1
ATOM 816 C CA . TRP A 1 106 ? 8.983 -9.627 -17.716 1.00 65.75 106 TRP A CA 1
ATOM 817 C C . TRP A 1 106 ? 10.336 -8.996 -18.072 1.00 65.75 106 TRP A C 1
ATOM 819 O O . TRP A 1 106 ? 10.389 -8.273 -19.058 1.00 65.75 106 TRP A O 1
ATOM 829 N N . TRP A 1 107 ? 11.409 -9.282 -17.325 1.00 56.03 107 TRP A N 1
ATOM 830 C CA . TRP A 1 107 ? 12.793 -8.868 -17.618 1.00 56.03 107 TRP A CA 1
ATOM 831 C C . TRP A 1 107 ? 12.907 -7.436 -18.174 1.00 56.03 107 TRP A C 1
ATOM 833 O O . TRP A 1 107 ? 13.144 -7.200 -19.361 1.00 56.03 107 TRP A O 1
ATOM 843 N N . TRP A 1 108 ? 12.721 -6.462 -17.286 1.00 59.50 108 TRP A N 1
ATOM 844 C CA . TRP A 1 108 ? 12.864 -5.038 -17.586 1.00 59.50 108 TRP A CA 1
ATOM 845 C C . TRP A 1 108 ? 14.347 -4.679 -17.807 1.00 59.50 108 TRP A C 1
ATOM 847 O O . TRP A 1 108 ? 15.022 -4.186 -16.914 1.00 59.50 108 TRP A O 1
ATOM 857 N N . ASN A 1 109 ? 14.882 -4.948 -19.000 1.00 56.16 109 ASN A N 1
ATOM 858 C CA . ASN A 1 109 ? 16.252 -4.581 -19.395 1.00 56.16 109 ASN A CA 1
ATOM 859 C C . ASN A 1 109 ? 16.349 -3.096 -19.796 1.00 56.16 109 ASN A C 1
ATOM 861 O O . ASN A 1 109 ? 16.728 -2.774 -20.922 1.00 56.16 109 ASN A O 1
ATOM 865 N N . LEU A 1 110 ? 15.962 -2.184 -18.904 1.00 62.12 110 LEU A N 1
ATOM 866 C CA . LEU A 1 110 ? 16.264 -0.761 -19.067 1.00 62.12 110 LEU A CA 1
ATOM 867 C C . LEU A 1 110 ? 17.525 -0.428 -18.262 1.00 62.12 110 LEU A C 1
ATOM 869 O O . LEU A 1 110 ? 17.700 -1.011 -17.192 1.00 62.12 110 LEU A O 1
ATOM 873 N N . PRO A 1 111 ? 18.398 0.475 -18.750 1.00 56.75 111 PRO A N 1
ATOM 874 C CA . PRO A 1 111 ? 19.536 0.949 -17.974 1.00 56.75 111 PRO A CA 1
ATOM 875 C C . PRO A 1 111 ? 19.037 1.422 -16.611 1.00 56.75 111 PRO A C 1
ATOM 877 O O . PRO A 1 111 ? 18.157 2.283 -16.533 1.00 56.75 111 PRO A O 1
ATOM 880 N N . GLN A 1 112 ? 19.542 0.789 -15.556 1.00 61.34 112 GLN A N 1
ATOM 881 C CA . GLN A 1 112 ? 19.165 1.107 -14.189 1.00 61.34 112 GLN A CA 1
ATOM 882 C C . GLN A 1 112 ? 19.501 2.570 -13.897 1.00 61.34 112 GLN A C 1
ATOM 884 O O . GLN A 1 112 ? 20.478 3.097 -14.435 1.00 61.34 112 GLN A O 1
ATOM 889 N N . SER A 1 113 ? 18.691 3.235 -13.069 1.00 60.62 113 SER A N 1
ATOM 890 C CA . SER A 1 113 ? 18.841 4.676 -12.803 1.00 60.62 113 SER A CA 1
ATOM 891 C C . SER A 1 113 ? 20.247 5.048 -12.312 1.00 60.62 113 SER A C 1
ATOM 893 O O . SER A 1 113 ? 20.695 6.174 -12.525 1.00 60.62 113 SER A O 1
ATOM 895 N N . ASP A 1 114 ? 20.960 4.093 -11.716 1.00 61.16 114 ASP A N 1
ATOM 896 C CA . ASP A 1 114 ? 22.350 4.216 -11.278 1.00 61.16 114 ASP A CA 1
ATOM 897 C C . ASP A 1 114 ? 23.304 4.625 -12.417 1.00 61.16 114 ASP A C 1
ATOM 899 O O . ASP A 1 114 ? 24.245 5.378 -12.184 1.00 61.16 114 ASP A O 1
ATOM 903 N N . ALA A 1 115 ? 23.024 4.233 -13.666 1.00 59.94 115 ALA A N 1
ATOM 904 C CA . ALA A 1 115 ? 23.810 4.642 -14.833 1.00 59.94 115 ALA A CA 1
ATOM 905 C C . ALA A 1 115 ? 23.616 6.125 -15.205 1.00 59.94 115 ALA A C 1
ATOM 907 O O . ALA A 1 115 ? 24.528 6.741 -15.753 1.00 59.94 115 ALA A O 1
ATOM 908 N N . LEU A 1 116 ? 22.449 6.712 -14.906 1.00 60.47 116 LEU A N 1
ATOM 909 C CA . LEU A 1 116 ? 22.196 8.142 -15.128 1.00 60.47 116 LEU A CA 1
ATOM 910 C C . LEU A 1 116 ? 22.864 8.992 -14.044 1.00 60.47 116 LEU A C 1
ATOM 912 O O . LEU A 1 116 ? 23.462 10.018 -14.357 1.00 60.47 116 LEU A O 1
ATOM 916 N N . VAL A 1 117 ? 22.826 8.526 -12.792 1.00 63.34 117 VAL A N 1
ATOM 917 C CA . VAL A 1 117 ? 23.489 9.190 -11.660 1.00 63.34 117 VAL A CA 1
ATOM 918 C C . VAL A 1 117 ? 25.010 9.160 -11.822 1.00 63.34 117 VAL A C 1
ATOM 920 O O . VAL A 1 117 ? 25.668 10.170 -11.575 1.00 63.34 117 VAL A O 1
ATOM 923 N N . ASP A 1 118 ? 25.584 8.041 -12.275 1.00 61.78 118 ASP A N 1
ATOM 924 C CA . ASP A 1 118 ? 27.025 7.962 -12.541 1.00 61.78 118 ASP A CA 1
ATOM 925 C C . ASP A 1 118 ? 27.451 8.788 -13.764 1.00 61.78 118 ASP A C 1
ATOM 927 O O . ASP A 1 118 ? 28.550 9.344 -13.756 1.00 61.78 118 ASP A O 1
ATOM 931 N N . SER A 1 119 ? 26.589 8.946 -14.777 1.00 59.84 119 SER A N 1
ATOM 932 C CA . SER A 1 119 ? 26.862 9.836 -15.915 1.00 59.84 119 SER A CA 1
ATOM 933 C C . SER A 1 119 ? 26.896 11.308 -15.494 1.00 59.84 119 SER A C 1
ATOM 935 O O . SER A 1 119 ? 27.801 12.031 -15.898 1.00 59.84 119 SER A O 1
ATOM 937 N N . GLU A 1 120 ? 25.963 11.745 -14.643 1.00 61.19 120 GLU A N 1
ATOM 938 C CA . GLU A 1 120 ? 25.925 13.117 -14.111 1.00 61.19 120 GLU A CA 1
ATOM 939 C C . GLU A 1 120 ? 27.122 13.396 -13.182 1.00 61.19 120 GLU A C 1
ATOM 941 O O . GLU A 1 120 ? 27.677 14.492 -13.142 1.00 61.19 120 GLU A O 1
ATOM 946 N N . LYS A 1 121 ? 27.576 12.374 -12.450 1.00 62.19 121 LYS A N 1
ATOM 947 C CA . LYS A 1 121 ? 28.736 12.462 -11.553 1.00 62.19 121 LYS A CA 1
ATOM 948 C C . LYS A 1 121 ? 30.076 12.418 -12.293 1.00 62.19 121 LYS A C 1
ATOM 950 O O . LYS A 1 121 ? 31.068 12.897 -11.745 1.00 62.19 121 LYS A O 1
ATOM 955 N N . GLY A 1 122 ? 30.123 11.813 -13.481 1.00 60.12 122 GLY A N 1
ATOM 956 C CA . GLY A 1 122 ? 31.276 11.830 -14.384 1.00 60.12 122 GLY A CA 1
ATOM 957 C C . GLY A 1 122 ? 31.468 13.200 -15.031 1.00 60.12 122 GLY A C 1
ATOM 958 O O . GLY A 1 122 ? 32.547 13.770 -14.907 1.00 60.12 122 GLY A O 1
ATOM 959 N N . ASP A 1 123 ? 30.392 13.756 -15.588 1.00 64.19 123 ASP A N 1
ATOM 960 C CA . ASP A 1 123 ? 30.339 15.090 -16.209 1.00 64.19 123 ASP A CA 1
ATOM 961 C C . ASP A 1 123 ? 30.765 16.194 -15.218 1.00 64.19 123 ASP A C 1
ATOM 963 O O . ASP A 1 123 ? 31.724 16.931 -15.434 1.00 64.19 123 ASP A O 1
ATOM 967 N N . ASN A 1 124 ? 30.179 16.187 -14.017 1.00 63.81 124 ASN A N 1
ATOM 968 C CA . ASN A 1 124 ? 30.476 17.178 -12.976 1.00 63.81 124 ASN A CA 1
ATOM 969 C C . ASN A 1 124 ? 31.884 17.023 -12.346 1.00 63.81 124 ASN A C 1
ATOM 971 O O . ASN A 1 124 ? 32.355 17.898 -11.618 1.00 63.81 124 ASN A O 1
ATOM 975 N N . ARG A 1 125 ? 32.571 15.892 -12.576 1.00 64.38 125 ARG A N 1
ATOM 976 C CA . ARG A 1 125 ? 33.974 15.693 -12.161 1.00 64.38 125 ARG A CA 1
ATOM 977 C C . ARG A 1 125 ? 34.959 16.222 -13.195 1.00 64.38 125 ARG A C 1
ATOM 979 O O . ARG A 1 125 ? 36.006 16.712 -12.783 1.00 64.38 125 ARG A O 1
ATOM 986 N N . GLU A 1 126 ? 34.642 16.132 -14.484 1.00 60.94 126 GLU A N 1
ATOM 987 C CA . GLU A 1 126 ? 35.494 16.653 -15.558 1.00 60.94 126 GLU A CA 1
ATOM 988 C C . GLU A 1 126 ? 35.569 18.187 -15.495 1.00 60.94 126 GLU A C 1
ATOM 990 O O . GLU A 1 126 ? 36.676 18.734 -15.479 1.00 60.94 126 GLU A O 1
ATOM 995 N N . ASP A 1 127 ? 34.431 18.851 -15.268 1.00 62.41 127 ASP A N 1
ATOM 996 C CA . ASP A 1 127 ? 34.335 20.308 -15.080 1.00 62.41 127 ASP A CA 1
ATOM 997 C C . ASP A 1 127 ? 35.106 20.821 -13.848 1.00 62.41 127 ASP A C 1
ATOM 999 O O . ASP A 1 127 ? 35.667 21.921 -13.852 1.00 62.41 127 ASP A O 1
ATOM 1003 N N . ALA A 1 128 ? 35.184 20.012 -12.786 1.00 64.12 128 ALA A N 1
ATOM 1004 C CA . ALA A 1 128 ? 35.893 20.359 -11.553 1.00 64.12 128 ALA A CA 1
ATOM 1005 C C . ALA A 1 128 ? 37.424 20.203 -11.652 1.00 64.12 128 ALA A C 1
ATOM 1007 O O . ALA A 1 128 ? 38.147 20.744 -10.816 1.00 64.12 128 ALA A O 1
ATOM 1008 N N . THR A 1 129 ? 37.928 19.465 -12.648 1.00 63.94 129 THR A N 1
ATOM 1009 C CA . THR A 1 129 ? 39.373 19.258 -12.881 1.00 63.94 129 THR A CA 1
ATOM 1010 C C . THR A 1 129 ? 39.976 20.161 -13.959 1.00 63.94 129 THR A C 1
ATOM 1012 O O . THR A 1 129 ? 41.194 20.170 -14.125 1.00 63.94 129 THR A O 1
ATOM 1015 N N . SER A 1 130 ? 39.154 20.934 -14.675 1.00 60.78 130 SER A N 1
ATOM 1016 C CA . SER A 1 130 ? 39.579 21.859 -15.737 1.00 60.78 130 SER A CA 1
ATOM 1017 C C . SER A 1 130 ? 39.856 23.306 -15.282 1.00 60.78 130 SER A C 1
ATOM 1019 O O . SER A 1 130 ? 39.915 24.197 -16.132 1.00 60.78 130 SER A O 1
ATOM 1021 N N . VAL A 1 131 ? 40.037 23.557 -13.976 1.00 61.19 131 VAL A N 1
ATOM 1022 C CA . VAL A 1 131 ? 40.344 24.888 -13.396 1.00 61.19 131 VAL A CA 1
ATOM 1023 C C . VAL A 1 131 ? 41.703 24.903 -12.705 1.00 61.19 131 VAL A C 1
ATOM 1025 O O . VAL A 1 131 ? 41.981 23.960 -11.933 1.00 61.19 131 VAL A O 1
#

Foldseek 3Di:
DVPPCVVVCVVPVVVLVVVLVVLLVQLVCQLVVLLVVCVVVLPDPVVSVVVSVVRSDDDLVVVLVVQCVPVNPPDPSNVSSVCSCVSRVVSSVVVVVVVVVCCVVPVSPDPHCVVVVVVVVVVVVVVVPPD

Sequence (131 aa):
MFALQGHEIVNDIGNVLRTAVPLIIYFIVIFVGVLVWCIAAKIPYDIATPQCFTAASNNFELAIAVAVGTYGVRSKEALAATIGPLIEVPMLLLLVYFIKYVHHRWWWNLPQSDALVDSEKGDNREDATSV

Secondary structure (DSSP, 8-state):
-TTTSHHHHHTTHHHHHHHHHHHHHHHHHHHHHHHHHHHHTT--HHHHHHHHHHHH---HHHHHHHHHHHH-T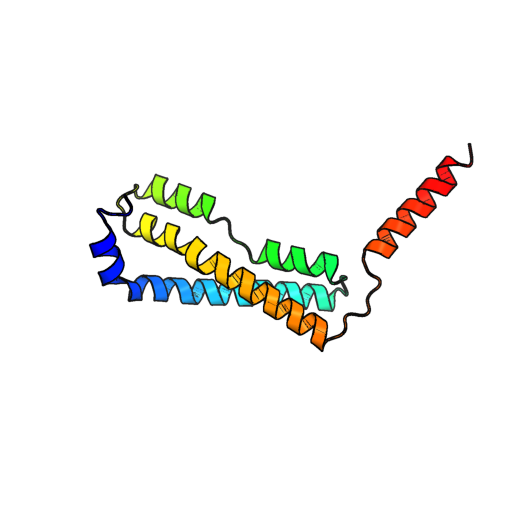TSHHHHHHHHHHHHHHHHHHHHHHHHHHHHHHH---SPPTHHHHHHHHHHHHHHHH--

pLDDT: mean 76.75, std 13.61, range [47.31, 93.88]

Radius of gyration: 21.64 Å; chains: 1; bounding box: 62×38×48 Å